Protein AF-A0A2P5MRD1-F1 (afdb_monomer_lite)

Secondary structure (DSSP, 8-state):
--THHHHHHHHHHHHHH----EEEHHHHTSGGGGGS--SEEE-S-EEETTEEEEE--SSSTT-EEEEETTEEEEETSEEE-SS-EEE-TTS-HHHHHHHHHHHHHHHTTS---EEEESS-EEEHHHHHHHHHT-

Sequence (134 aa):
MILNCFLDASNQYWRFWNAKIWLHEQDAKHRLVTLFDIDQRVDGDFSHRGIEAYHIGGHTPGFTVYIYQDVLFICDFLFLTASSMQFNPYGPDSETRKQAQRIYQFVATKSLKTVCGYNYIANFIDWLPEMHTR

pLDDT: mean 89.83, std 10.29, range [35.91, 98.5]

Radius of gyration: 14.97 Å; chains: 1; bounding box: 35×34×40 Å

Structure (mmCIF, N/CA/C/O backbone):
data_AF-A0A2P5MRD1-F1
#
_entry.id   AF-A0A2P5MRD1-F1
#
loop_
_atom_site.group_PDB
_atom_site.id
_atom_site.type_symbol
_atom_site.label_atom_id
_atom_site.label_alt_id
_atom_site.label_comp_id
_atom_site.label_asym_id
_atom_site.label_entity_id
_atom_site.label_seq_id
_atom_site.pdbx_PDB_ins_code
_atom_site.Cartn_x
_atom_site.Cartn_y
_atom_site.Cartn_z
_atom_site.occupancy
_atom_site.B_iso_or_equiv
_atom_site.auth_seq_id
_atom_site.auth_comp_id
_atom_site.auth_asym_id
_atom_site.auth_atom_id
_atom_site.pdbx_PDB_model_num
ATOM 1 N N . MET A 1 1 ? 16.330 -0.839 2.735 1.00 35.91 1 MET A N 1
ATOM 2 C CA . MET A 1 1 ? 16.342 -1.762 1.572 1.00 35.91 1 MET A CA 1
ATOM 3 C C . MET A 1 1 ? 15.194 -2.749 1.744 1.00 35.91 1 MET A C 1
ATOM 5 O O . MET A 1 1 ? 15.397 -3.791 2.346 1.00 35.91 1 MET A O 1
ATOM 9 N N . ILE A 1 2 ? 13.980 -2.364 1.326 1.00 44.62 2 ILE A N 1
ATOM 10 C CA . ILE A 1 2 ? 12.717 -3.098 1.582 1.00 44.62 2 ILE A CA 1
ATOM 11 C C . ILE A 1 2 ? 11.886 -3.318 0.301 1.00 44.62 2 ILE A C 1
ATOM 13 O O . ILE A 1 2 ? 10.801 -3.877 0.308 1.00 44.62 2 ILE A O 1
ATOM 17 N N . LEU A 1 3 ? 12.485 -3.076 -0.866 1.00 47.94 3 LEU A N 1
ATOM 18 C CA . LEU A 1 3 ? 11.958 -3.581 -2.141 1.00 47.94 3 LEU A CA 1
ATOM 19 C C . LEU A 1 3 ? 11.888 -5.132 -2.212 1.00 47.94 3 LEU A C 1
ATOM 21 O O . LEU A 1 3 ? 11.416 -5.675 -3.205 1.00 47.94 3 LEU A O 1
ATOM 25 N N . ASN A 1 4 ? 12.395 -5.848 -1.198 1.00 53.31 4 ASN A N 1
ATOM 26 C CA . ASN A 1 4 ? 12.804 -7.248 -1.309 1.00 53.31 4 ASN A CA 1
ATOM 27 C C . ASN A 1 4 ? 11.668 -8.268 -1.130 1.00 53.31 4 ASN A C 1
ATOM 29 O O . ASN A 1 4 ? 11.682 -9.298 -1.789 1.00 53.31 4 ASN A O 1
ATOM 33 N N . CYS A 1 5 ? 10.655 -8.006 -0.293 1.00 60.94 5 CYS A N 1
ATOM 34 C CA . CYS A 1 5 ? 9.680 -9.055 0.044 1.00 60.94 5 CYS A CA 1
ATOM 35 C C . CYS A 1 5 ? 8.799 -9.484 -1.144 1.00 60.94 5 CYS A C 1
ATOM 37 O O . CYS A 1 5 ? 8.483 -10.663 -1.271 1.00 60.94 5 CYS A O 1
ATOM 39 N N . PHE A 1 6 ? 8.402 -8.551 -2.018 1.00 74.12 6 PHE A N 1
ATOM 40 C CA . PHE A 1 6 ? 7.546 -8.867 -3.169 1.00 74.12 6 PHE A CA 1
ATOM 41 C C . PHE A 1 6 ? 8.344 -9.237 -4.425 1.00 74.12 6 PHE A C 1
ATOM 43 O O . PHE A 1 6 ? 7.993 -10.200 -5.107 1.00 74.12 6 PHE A O 1
ATOM 50 N N . LEU A 1 7 ? 9.419 -8.501 -4.733 1.00 81.88 7 LEU A N 1
ATOM 51 C CA . LEU A 1 7 ? 10.194 -8.748 -5.951 1.00 81.88 7 LEU A CA 1
ATOM 52 C C . LEU A 1 7 ? 10.869 -10.123 -5.927 1.00 81.88 7 LEU A C 1
ATOM 54 O O . LEU A 1 7 ? 10.828 -10.818 -6.936 1.00 81.88 7 LEU A O 1
ATOM 58 N N . ASP A 1 8 ? 11.359 -10.595 -4.778 1.00 79.94 8 ASP A N 1
ATOM 59 C CA . ASP A 1 8 ? 11.982 -11.927 -4.677 1.00 79.94 8 ASP A CA 1
ATOM 60 C C . ASP A 1 8 ? 11.045 -13.072 -5.121 1.00 79.94 8 ASP A C 1
ATOM 62 O O . ASP A 1 8 ? 11.500 -14.107 -5.619 1.00 79.94 8 ASP A O 1
ATOM 66 N N . ALA A 1 9 ? 9.727 -12.885 -4.994 1.00 87.56 9 ALA A N 1
ATOM 67 C CA . ALA A 1 9 ? 8.722 -13.849 -5.431 1.00 87.56 9 ALA A CA 1
ATOM 68 C C . ALA A 1 9 ? 8.123 -13.540 -6.819 1.00 87.56 9 ALA A C 1
ATOM 70 O O . ALA A 1 9 ? 7.498 -14.420 -7.417 1.00 87.56 9 ALA A O 1
ATOM 71 N N . SER A 1 10 ? 8.299 -12.329 -7.359 1.00 90.38 10 SER A N 1
ATOM 72 C CA . SER A 1 10 ? 7.575 -11.864 -8.553 1.00 90.38 10 SER A CA 1
ATOM 73 C C . SER A 1 10 ? 7.868 -12.715 -9.790 1.00 90.38 10 SER A C 1
ATOM 75 O O . SER A 1 10 ? 6.935 -13.142 -10.468 1.00 90.38 10 SER A O 1
ATOM 77 N N . ASN A 1 11 ? 9.134 -13.066 -10.032 1.00 89.50 11 ASN A N 1
ATOM 78 C CA . ASN A 1 11 ? 9.518 -13.913 -11.165 1.00 89.50 11 ASN A CA 1
ATOM 79 C C . ASN A 1 11 ? 8.900 -15.321 -11.069 1.00 89.50 11 ASN A C 1
ATOM 81 O O . ASN A 1 11 ? 8.597 -15.937 -12.090 1.00 89.50 11 ASN A O 1
ATOM 85 N N . GLN A 1 12 ? 8.681 -15.843 -9.854 1.00 91.00 12 GLN A N 1
ATOM 86 C CA . GLN A 1 12 ? 7.996 -17.127 -9.668 1.00 91.00 12 GLN A CA 1
ATOM 87 C C . GLN A 1 12 ? 6.508 -16.999 -10.003 1.00 91.00 12 GLN A C 1
ATOM 89 O O . GLN A 1 12 ? 5.971 -17.844 -10.722 1.00 91.00 12 GLN A O 1
ATOM 94 N N . TYR A 1 13 ? 5.856 -15.923 -9.551 1.00 90.88 13 TYR A N 1
ATOM 95 C CA . TYR A 1 13 ? 4.464 -15.637 -9.901 1.00 90.88 13 TYR A CA 1
ATOM 96 C C . TYR A 1 13 ? 4.262 -15.481 -11.408 1.00 90.88 13 TYR A C 1
ATOM 98 O O . TYR A 1 13 ? 3.350 -16.083 -11.983 1.00 90.88 13 TYR A O 1
ATOM 106 N N . TRP A 1 14 ? 5.153 -14.733 -12.053 1.00 90.31 14 TR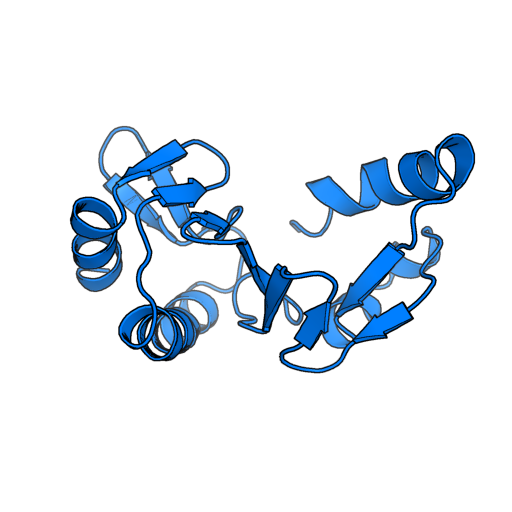P A N 1
ATOM 107 C CA . TRP A 1 14 ? 5.170 -14.567 -13.499 1.00 90.31 14 TRP A CA 1
ATOM 108 C C . TRP A 1 14 ? 5.345 -15.914 -14.214 1.00 90.31 14 TRP A C 1
ATOM 110 O O . TRP A 1 14 ? 4.518 -16.291 -15.043 1.00 90.31 14 TRP A O 1
ATOM 120 N N . ARG A 1 15 ? 6.356 -16.705 -13.831 1.00 91.38 15 ARG A N 1
ATOM 121 C CA . ARG A 1 15 ? 6.704 -17.961 -14.514 1.00 91.38 15 ARG A CA 1
ATOM 122 C C . ARG A 1 15 ? 5.667 -19.071 -14.350 1.00 91.38 15 ARG A C 1
ATOM 124 O O . ARG A 1 15 ? 5.409 -19.796 -15.307 1.00 91.38 15 ARG A O 1
ATOM 131 N N . PHE A 1 16 ? 5.130 -19.263 -13.146 1.00 94.69 16 PHE A N 1
ATOM 132 C CA . PHE A 1 16 ? 4.281 -20.423 -12.848 1.00 94.69 16 PHE A CA 1
ATOM 133 C C . PHE A 1 16 ? 2.786 -20.141 -12.986 1.00 94.69 16 PHE A C 1
ATOM 135 O O . PHE A 1 16 ? 2.025 -21.065 -13.266 1.00 94.69 16 PHE A O 1
ATOM 142 N N . TRP A 1 17 ? 2.362 -18.885 -12.832 1.00 93.56 17 TRP A N 1
ATOM 143 C CA . TRP A 1 17 ? 0.945 -18.511 -12.883 1.00 93.56 17 TRP A CA 1
ATOM 144 C C . TRP A 1 17 ? 0.619 -17.495 -13.977 1.00 93.56 17 TRP A C 1
ATOM 146 O O . TRP A 1 17 ? -0.530 -17.064 -14.071 1.00 93.56 17 TRP A O 1
ATOM 156 N N . ASN A 1 18 ? 1.597 -17.119 -14.813 1.00 90.38 18 ASN A N 1
ATOM 157 C CA . ASN A 1 18 ? 1.442 -16.080 -15.835 1.00 90.38 18 ASN A CA 1
ATOM 158 C C . ASN A 1 18 ? 0.887 -14.774 -15.234 1.00 90.38 18 ASN A C 1
ATOM 160 O O . ASN A 1 18 ? 0.069 -14.074 -15.842 1.00 90.38 18 ASN A O 1
ATOM 164 N N . ALA A 1 19 ? 1.276 -14.494 -13.985 1.00 90.88 19 ALA A N 1
ATOM 165 C CA . ALA A 1 19 ? 0.856 -13.302 -13.276 1.00 90.88 19 ALA A CA 1
ATOM 166 C C . ALA A 1 19 ? 1.487 -12.071 -13.928 1.00 90.88 19 ALA A C 1
ATOM 168 O O . ALA A 1 19 ? 2.658 -12.091 -14.299 1.00 90.88 19 ALA A O 1
ATOM 169 N N . LYS A 1 20 ? 0.711 -10.991 -14.035 1.00 91.56 20 LYS A N 1
ATOM 170 C CA . LYS A 1 20 ? 1.220 -9.705 -14.509 1.00 91.56 20 LYS A CA 1
ATOM 171 C C . LYS A 1 20 ? 1.884 -8.954 -13.366 1.00 91.56 20 LYS A C 1
ATOM 173 O O . LYS A 1 20 ? 1.243 -8.711 -12.347 1.00 91.56 20 LYS A O 1
ATOM 178 N N . ILE A 1 21 ? 3.145 -8.576 -13.552 1.00 91.44 21 ILE A N 1
ATOM 179 C CA . ILE A 1 21 ? 3.933 -7.868 -12.542 1.00 91.44 21 ILE A CA 1
ATOM 180 C C . ILE A 1 21 ? 3.903 -6.373 -12.837 1.00 91.44 21 ILE A C 1
ATOM 182 O O . ILE A 1 21 ? 4.391 -5.915 -13.872 1.00 91.44 21 ILE A O 1
ATOM 186 N N . TRP A 1 22 ? 3.271 -5.619 -11.940 1.00 92.81 22 TRP A N 1
ATOM 187 C CA . TRP A 1 22 ? 3.142 -4.167 -12.033 1.00 92.81 22 TRP A CA 1
ATOM 188 C C . TRP A 1 22 ? 4.008 -3.525 -10.952 1.00 92.81 22 TRP A C 1
ATOM 190 O O . TRP A 1 22 ? 3.968 -3.956 -9.800 1.00 92.81 22 TRP A O 1
ATOM 200 N N . LEU A 1 23 ? 4.787 -2.506 -11.313 1.00 93.25 23 LEU A N 1
ATOM 201 C CA . LEU A 1 23 ? 5.679 -1.811 -10.385 1.00 93.25 23 LEU A CA 1
ATOM 202 C C . LEU A 1 23 ? 5.598 -0.299 -10.588 1.00 93.25 23 LEU A C 1
ATOM 204 O O . LEU A 1 23 ? 5.515 0.180 -11.719 1.00 93.25 23 LEU A O 1
ATOM 208 N N . HIS A 1 24 ? 5.648 0.459 -9.495 1.00 94.50 24 HIS A N 1
ATOM 209 C CA . HIS A 1 24 ? 5.656 1.914 -9.580 1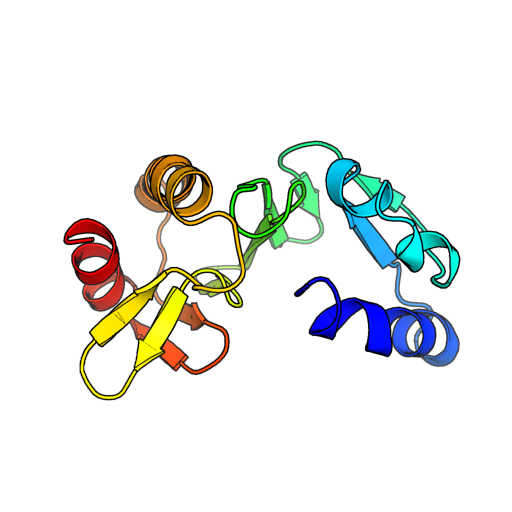.00 94.50 24 HIS A CA 1
ATOM 210 C C . HIS A 1 24 ? 6.946 2.422 -10.251 1.00 94.50 24 HIS A C 1
ATOM 212 O O . HIS A 1 24 ? 8.040 1.933 -9.956 1.00 94.50 24 HIS A O 1
ATOM 218 N N . GLU A 1 25 ? 6.842 3.431 -11.118 1.00 94.75 25 GLU A N 1
ATO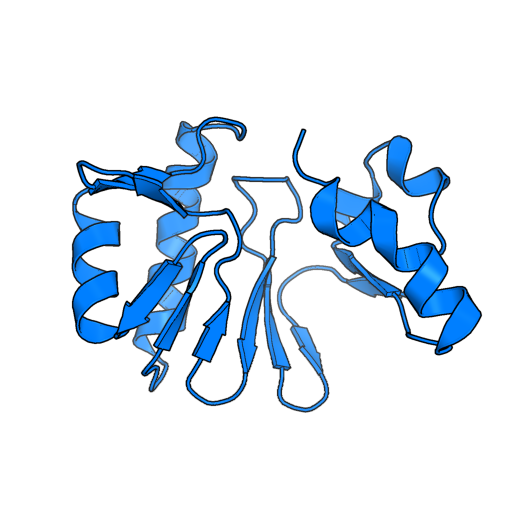M 219 C CA . GLU A 1 25 ? 7.944 3.945 -11.947 1.00 94.75 25 GLU A CA 1
ATOM 220 C C . GLU A 1 25 ? 9.149 4.375 -11.101 1.00 94.75 25 GLU A C 1
ATOM 222 O O . GLU A 1 25 ? 10.300 4.164 -11.477 1.00 94.75 25 GLU A O 1
ATOM 227 N N . GLN A 1 26 ? 8.901 4.952 -9.923 1.00 93.81 26 GLN A N 1
ATOM 228 C CA . GLN A 1 26 ? 9.974 5.391 -9.026 1.00 93.81 26 GLN A CA 1
ATOM 229 C C . GLN A 1 26 ? 10.758 4.224 -8.415 1.00 93.81 26 GLN A C 1
ATOM 231 O O . GLN A 1 26 ? 11.978 4.316 -8.294 1.00 93.81 26 GLN A O 1
ATOM 236 N N . ASP A 1 27 ? 10.092 3.114 -8.089 1.00 91.69 27 ASP A N 1
ATOM 237 C CA . ASP A 1 27 ? 10.776 1.917 -7.594 1.00 91.69 27 ASP A CA 1
ATOM 238 C C . ASP A 1 27 ? 11.468 1.167 -8.739 1.00 91.69 27 ASP A C 1
ATOM 240 O O . ASP A 1 27 ? 12.562 0.634 -8.552 1.00 91.69 27 ASP A O 1
ATOM 244 N N . ALA A 1 28 ? 10.911 1.225 -9.955 1.00 91.81 28 ALA A N 1
ATOM 245 C CA . ALA A 1 28 ? 11.495 0.625 -11.154 1.00 91.81 28 ALA A CA 1
ATOM 246 C C . ALA A 1 28 ? 12.869 1.205 -11.547 1.00 91.81 28 ALA A C 1
ATOM 248 O O . ALA A 1 28 ? 13.623 0.570 -12.284 1.00 91.81 28 ALA A O 1
ATOM 249 N N . LYS A 1 29 ? 13.223 2.393 -11.039 1.00 91.44 29 LYS A N 1
ATOM 250 C CA . LYS A 1 29 ? 14.542 3.020 -11.243 1.00 91.44 29 LYS A CA 1
ATOM 251 C C . LYS A 1 29 ? 15.649 2.378 -10.409 1.00 91.44 29 LYS A C 1
ATOM 253 O O . LYS A 1 29 ? 16.828 2.621 -10.670 1.00 91.44 29 LYS A O 1
ATOM 258 N N . HIS A 1 30 ? 15.308 1.589 -9.390 1.00 90.25 30 HIS A N 1
ATOM 259 C CA . HIS A 1 30 ? 16.309 0.957 -8.544 1.00 90.25 30 HIS A CA 1
ATOM 260 C C . HIS A 1 30 ? 17.074 -0.123 -9.322 1.00 90.25 30 HIS A C 1
ATOM 262 O O . HIS A 1 30 ? 16.476 -0.996 -9.943 1.00 90.25 30 HIS A O 1
ATOM 268 N N . ARG A 1 31 ? 18.413 -0.119 -9.243 1.00 89.88 31 ARG A N 1
ATOM 269 C CA . ARG A 1 31 ? 19.282 -0.994 -10.058 1.00 89.88 31 ARG A CA 1
ATOM 270 C C . ARG A 1 31 ? 18.931 -2.481 -9.960 1.00 89.88 31 ARG A C 1
ATOM 272 O O . ARG A 1 31 ? 19.045 -3.191 -10.946 1.00 89.88 31 ARG A O 1
ATOM 279 N N . LEU A 1 32 ? 18.519 -2.958 -8.784 1.00 88.38 32 LEU A N 1
ATOM 280 C CA . LEU A 1 32 ? 18.162 -4.372 -8.598 1.00 88.38 32 LEU A CA 1
ATOM 281 C C . LEU A 1 32 ? 16.906 -4.790 -9.372 1.00 88.38 32 LEU A C 1
ATOM 283 O O . LEU A 1 32 ? 16.755 -5.973 -9.650 1.00 88.38 32 LEU A O 1
ATOM 287 N N . VAL A 1 33 ? 16.040 -3.848 -9.765 1.00 90.12 33 VAL A N 1
ATOM 288 C CA . VAL A 1 33 ? 14.825 -4.160 -10.530 1.00 90.12 33 VAL A CA 1
ATOM 289 C C . VAL A 1 33 ? 15.155 -4.765 -11.896 1.00 90.12 33 VAL A C 1
ATOM 291 O O . VAL A 1 33 ? 14.364 -5.539 -12.418 1.00 90.12 33 VAL A O 1
ATOM 294 N N . THR A 1 34 ? 16.351 -4.523 -12.448 1.00 89.06 34 THR A N 1
ATOM 295 C CA . THR A 1 34 ? 16.769 -5.131 -13.725 1.00 89.06 34 THR A CA 1
ATOM 296 C C . THR A 1 34 ? 16.908 -6.656 -13.669 1.00 89.06 34 THR A C 1
ATOM 298 O O . THR A 1 34 ? 17.150 -7.271 -14.701 1.00 89.06 34 THR A O 1
ATOM 301 N N . LEU A 1 35 ? 16.815 -7.264 -12.482 1.00 90.19 35 LEU A N 1
ATOM 302 C CA . LEU A 1 35 ? 16.829 -8.715 -12.281 1.00 90.19 35 LEU A CA 1
ATOM 303 C C . LEU A 1 35 ? 15.425 -9.349 -12.341 1.00 90.19 35 LEU A C 1
ATOM 305 O O . LEU A 1 35 ? 15.307 -10.569 -12.212 1.00 90.19 35 LEU A O 1
ATOM 309 N N . PHE A 1 36 ? 14.371 -8.545 -12.508 1.00 90.81 36 PHE A N 1
ATOM 310 C CA . PHE A 1 36 ? 12.981 -8.990 -12.427 1.00 90.81 36 PHE A CA 1
ATOM 311 C C . PHE A 1 36 ? 12.197 -8.676 -13.702 1.00 90.81 36 PHE A C 1
ATOM 313 O O . PHE A 1 36 ? 12.415 -7.647 -14.345 1.00 90.81 36 PHE A O 1
ATOM 320 N N . ASP A 1 37 ? 11.251 -9.553 -14.030 1.00 89.94 37 ASP A N 1
ATOM 321 C CA . ASP A 1 37 ? 10.341 -9.383 -15.159 1.00 89.94 37 ASP A CA 1
ATOM 322 C C . ASP A 1 37 ? 9.175 -8.472 -14.748 1.00 89.94 37 ASP A C 1
ATOM 324 O O . ASP A 1 37 ? 8.349 -8.828 -13.907 1.00 89.94 37 ASP A O 1
ATOM 328 N N . ILE A 1 38 ? 9.124 -7.267 -15.325 1.00 91.75 38 ILE A N 1
ATOM 329 C CA . ILE A 1 38 ? 8.083 -6.262 -15.061 1.00 91.75 38 ILE A CA 1
ATOM 330 C C . ILE A 1 38 ? 7.244 -6.073 -16.326 1.00 91.75 38 ILE A C 1
ATOM 332 O O . ILE A 1 38 ? 7.742 -5.569 -17.333 1.00 91.75 38 ILE A O 1
ATOM 336 N N . ASP A 1 39 ? 5.963 -6.441 -16.275 1.00 93.38 39 ASP A N 1
ATOM 337 C CA . ASP A 1 39 ? 5.041 -6.296 -17.408 1.00 93.38 39 ASP A CA 1
ATOM 338 C C . ASP A 1 39 ? 4.556 -4.856 -17.588 1.00 93.38 39 ASP A C 1
ATOM 340 O O . ASP A 1 39 ? 4.316 -4.417 -18.713 1.00 93.38 39 ASP A O 1
ATOM 344 N N . GLN A 1 40 ? 4.358 -4.133 -16.484 1.00 92.06 40 GLN A N 1
ATOM 345 C CA . GLN A 1 40 ? 3.790 -2.791 -16.518 1.00 92.06 40 GLN A CA 1
ATOM 346 C C . GLN A 1 40 ? 4.428 -1.885 -15.475 1.00 92.06 40 GLN A C 1
ATOM 348 O O . GLN A 1 40 ? 4.602 -2.253 -14.312 1.00 92.06 40 GLN A O 1
ATOM 353 N N . ARG A 1 41 ? 4.731 -0.661 -15.900 1.00 93.62 41 ARG A N 1
ATOM 354 C CA . ARG A 1 41 ? 5.111 0.420 -14.999 1.00 93.62 41 ARG A CA 1
ATOM 355 C C . ARG A 1 41 ? 3.927 1.340 -14.785 1.00 93.62 41 ARG A C 1
ATOM 357 O O . ARG A 1 41 ? 3.177 1.607 -15.724 1.00 93.62 41 ARG A O 1
ATOM 364 N N . VAL A 1 42 ? 3.749 1.780 -13.550 1.00 93.75 42 VAL A N 1
ATOM 365 C CA . VAL A 1 42 ? 2.643 2.656 -13.165 1.00 93.75 42 VAL A CA 1
ATOM 366 C C . VAL A 1 42 ? 3.199 3.911 -12.518 1.00 93.75 42 VAL A C 1
ATOM 368 O O . VAL A 1 42 ? 4.176 3.840 -11.779 1.00 93.75 42 VAL A O 1
ATOM 371 N N . ASP A 1 43 ? 2.584 5.051 -12.798 1.00 94.94 43 ASP A N 1
ATOM 372 C CA . ASP A 1 43 ? 2.925 6.325 -12.176 1.00 94.94 43 ASP A CA 1
ATOM 373 C C . ASP A 1 43 ? 1.683 6.884 -11.480 1.00 94.94 43 ASP A C 1
ATOM 375 O O . ASP A 1 43 ? 0.613 6.971 -12.087 1.00 94.94 43 ASP A O 1
ATOM 379 N N . GLY A 1 44 ? 1.824 7.219 -10.199 1.00 95.06 44 GLY A N 1
ATOM 380 C CA . GLY A 1 44 ? 0.734 7.703 -9.361 1.00 95.06 44 GLY A CA 1
ATOM 381 C C . GLY A 1 44 ? -0.259 6.620 -8.926 1.00 95.06 44 GLY A C 1
ATOM 382 O O . GLY A 1 44 ? 0.050 5.427 -8.869 1.00 95.06 44 GLY A O 1
ATOM 383 N N . ASP A 1 45 ? -1.460 7.070 -8.567 1.00 96.62 45 ASP A N 1
ATOM 384 C CA . ASP A 1 45 ? -2.546 6.201 -8.114 1.00 96.62 45 ASP A CA 1
ATOM 385 C C . ASP A 1 45 ? -3.172 5.454 -9.301 1.00 96.62 45 ASP A C 1
ATOM 387 O O . ASP A 1 45 ? -3.288 5.989 -10.406 1.00 96.62 45 ASP A O 1
ATOM 391 N N . PHE A 1 46 ? -3.635 4.226 -9.076 1.00 94.62 46 PHE A N 1
ATOM 392 C CA . PHE A 1 46 ? -4.320 3.450 -10.106 1.00 94.62 46 PHE A CA 1
ATOM 393 C C . PHE A 1 46 ? -5.430 2.575 -9.533 1.00 94.62 46 PHE A C 1
ATOM 395 O O . PHE A 1 46 ? -5.567 2.384 -8.327 1.00 94.62 46 PHE A O 1
ATOM 402 N N . SER A 1 47 ? -6.265 2.030 -10.413 1.00 95.00 47 SER A N 1
ATOM 403 C CA . SER A 1 47 ? -7.280 1.054 -10.027 1.00 95.00 47 SER A CA 1
ATOM 404 C C . SER A 1 47 ? -7.368 -0.062 -11.051 1.00 95.00 47 SER A C 1
ATOM 406 O O . SER A 1 47 ? -7.392 0.180 -12.258 1.00 95.00 47 SER A O 1
ATOM 408 N N . HIS A 1 48 ? -7.419 -1.301 -10.573 1.00 93.38 48 HIS A N 1
ATOM 409 C CA . HIS A 1 48 ? -7.514 -2.475 -11.427 1.00 93.38 48 HIS A CA 1
ATOM 410 C C . HIS A 1 48 ? -8.307 -3.586 -10.740 1.00 93.38 48 HIS A C 1
ATOM 412 O O . HIS A 1 48 ? -7.969 -4.008 -9.640 1.00 93.38 48 HIS A O 1
ATOM 418 N N . ARG A 1 49 ? -9.362 -4.084 -11.401 1.00 92.50 49 ARG A N 1
ATOM 419 C CA . ARG A 1 49 ? -10.177 -5.228 -10.931 1.00 92.50 49 ARG A CA 1
ATOM 420 C C . ARG A 1 49 ? -10.655 -5.101 -9.470 1.00 92.50 49 ARG A C 1
ATOM 422 O O . ARG A 1 49 ? -10.678 -6.080 -8.733 1.00 92.50 49 ARG A O 1
ATOM 429 N N . GLY A 1 50 ? -11.045 -3.892 -9.063 1.00 94.38 50 GLY A N 1
ATOM 430 C CA . GLY A 1 50 ? -11.537 -3.603 -7.710 1.00 94.38 50 GLY A CA 1
ATOM 431 C C . GLY A 1 50 ? -10.450 -3.373 -6.657 1.00 94.38 50 GLY A C 1
ATOM 432 O O . GLY A 1 50 ? -10.789 -3.114 -5.508 1.00 94.38 50 GLY A O 1
ATOM 433 N N . ILE A 1 51 ? -9.171 -3.449 -7.033 1.00 95.44 51 ILE A N 1
ATOM 434 C CA . ILE A 1 51 ? -8.054 -2.983 -6.211 1.00 95.44 51 ILE A CA 1
ATOM 435 C C . ILE A 1 51 ? -7.824 -1.512 -6.543 1.00 95.44 51 ILE A C 1
ATOM 437 O O . ILE A 1 51 ? -7.602 -1.171 -7.706 1.00 95.44 51 ILE A O 1
ATOM 441 N N . GLU A 1 52 ? -7.866 -0.660 -5.529 1.00 96.94 52 GLU A N 1
ATOM 442 C CA . GLU A 1 52 ? -7.410 0.724 -5.600 1.00 96.94 52 GLU A CA 1
ATOM 443 C C . GLU A 1 52 ? -5.995 0.783 -5.025 1.00 96.94 52 GLU A C 1
ATOM 445 O O . GLU A 1 52 ? -5.737 0.242 -3.954 1.00 96.94 52 GLU A O 1
ATOM 450 N N . ALA A 1 53 ? -5.071 1.413 -5.733 1.00 95.75 53 ALA A N 1
ATOM 451 C CA . ALA A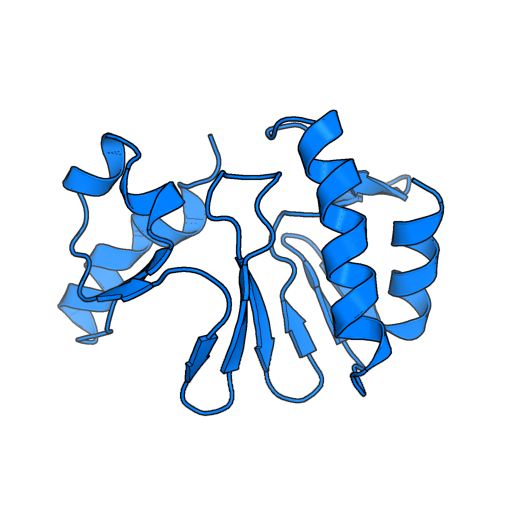 1 53 ? -3.678 1.527 -5.342 1.00 95.75 53 ALA A CA 1
ATOM 452 C C . ALA A 1 53 ? -3.309 3.004 -5.249 1.00 95.75 53 ALA A C 1
ATOM 454 O O . ALA A 1 53 ? -3.510 3.760 -6.200 1.00 95.75 53 ALA A O 1
ATOM 455 N N . TYR A 1 54 ? -2.765 3.400 -4.106 1.00 96.62 54 TYR A N 1
ATOM 456 C CA . TYR A 1 54 ? -2.390 4.774 -3.816 1.00 96.62 54 TYR A CA 1
ATOM 457 C C . TYR A 1 54 ? -0.883 4.859 -3.682 1.00 96.62 54 TYR A C 1
ATOM 459 O O . TYR A 1 54 ? -0.297 4.245 -2.787 1.00 96.62 54 TYR A O 1
ATOM 467 N N . HIS A 1 55 ? -0.255 5.629 -4.560 1.00 95.94 55 HIS A N 1
ATOM 468 C CA . HIS A 1 55 ? 1.159 5.926 -4.448 1.00 95.94 55 HIS A CA 1
ATOM 469 C C . HIS A 1 55 ? 1.375 6.865 -3.259 1.00 95.94 55 HIS A C 1
ATOM 471 O O . HIS A 1 55 ? 0.815 7.955 -3.225 1.00 95.94 55 HIS A O 1
ATOM 477 N N . ILE A 1 56 ? 2.177 6.452 -2.281 1.00 95.06 56 ILE A N 1
ATOM 478 C CA . ILE A 1 56 ? 2.459 7.210 -1.053 1.00 95.06 56 ILE A CA 1
ATOM 479 C C . ILE A 1 56 ? 3.898 7.715 -1.029 1.00 95.06 56 ILE A C 1
ATOM 481 O O . ILE A 1 56 ? 4.150 8.843 -0.615 1.00 95.06 56 ILE A O 1
ATOM 485 N N . GLY A 1 57 ? 4.850 6.895 -1.470 1.00 92.44 57 GLY A N 1
ATOM 486 C CA . GLY A 1 57 ? 6.265 7.188 -1.286 1.00 92.44 57 GLY A CA 1
ATOM 487 C C . GLY A 1 57 ? 6.702 7.073 0.182 1.00 92.44 57 GLY A C 1
ATOM 488 O O . GLY A 1 57 ? 6.131 6.318 0.975 1.00 92.44 57 GLY A O 1
ATOM 489 N N . GLY A 1 58 ? 7.741 7.819 0.560 1.00 88.62 58 GLY A N 1
ATOM 490 C CA . GLY A 1 58 ? 8.317 7.756 1.902 1.00 88.62 58 GLY A CA 1
ATOM 491 C C . GLY A 1 58 ? 9.161 6.503 2.077 1.00 88.62 58 GLY A C 1
ATOM 492 O O . GLY A 1 58 ? 10.366 6.551 1.847 1.00 88.62 58 GLY A O 1
ATOM 493 N N . HIS A 1 59 ? 8.524 5.385 2.430 1.00 86.75 59 HIS A N 1
ATOM 494 C CA . HIS A 1 59 ? 9.203 4.134 2.762 1.00 86.75 59 HIS A CA 1
ATOM 495 C C . HIS A 1 59 ? 10.173 3.657 1.661 1.00 86.75 59 HIS A C 1
ATOM 497 O O . HIS A 1 59 ? 11.343 3.354 1.914 1.00 86.75 59 HIS A O 1
ATOM 503 N N . THR A 1 60 ? 9.687 3.681 0.422 1.00 90.00 60 THR A N 1
ATOM 504 C CA . THR A 1 60 ? 10.462 3.637 -0.822 1.00 90.00 60 THR A CA 1
ATOM 505 C C . THR A 1 60 ? 9.952 4.754 -1.737 1.00 90.00 60 THR A C 1
ATOM 507 O O . THR A 1 60 ? 8.822 5.217 -1.553 1.00 90.00 60 THR A O 1
ATOM 510 N N . PRO A 1 61 ? 10.733 5.216 -2.731 1.00 91.75 61 PRO A N 1
ATOM 511 C CA . PRO A 1 61 ? 10.283 6.260 -3.650 1.00 91.75 61 PRO A CA 1
ATOM 512 C C . PRO A 1 61 ? 8.985 5.936 -4.394 1.00 91.75 61 PRO A C 1
ATOM 514 O O . PRO A 1 61 ? 8.270 6.859 -4.754 1.00 91.75 61 PRO A O 1
ATOM 517 N N . GLY A 1 62 ? 8.685 4.659 -4.645 1.00 92.69 62 GLY A N 1
ATOM 518 C CA . GLY A 1 62 ? 7.458 4.188 -5.291 1.00 92.69 62 GLY A CA 1
ATOM 519 C C . GLY A 1 62 ? 6.472 3.486 -4.360 1.00 92.69 62 GLY A C 1
ATOM 520 O O . GLY A 1 62 ? 5.538 2.853 -4.853 1.00 92.69 62 GLY A O 1
ATOM 521 N N . PHE A 1 63 ? 6.643 3.606 -3.039 1.00 93.12 63 PHE A N 1
ATOM 522 C CA . PHE A 1 63 ? 5.813 2.893 -2.073 1.00 93.12 63 PHE A CA 1
ATOM 523 C C . PHE A 1 63 ? 4.327 3.132 -2.335 1.00 93.12 63 PHE A C 1
ATOM 525 O O . PHE A 1 63 ? 3.902 4.268 -2.564 1.00 93.12 63 PHE A O 1
ATOM 532 N N . THR A 1 64 ? 3.555 2.053 -2.319 1.00 94.50 64 THR A N 1
ATOM 533 C CA . THR A 1 64 ? 2.148 2.042 -2.714 1.00 94.50 64 THR A CA 1
ATOM 534 C C . THR A 1 64 ? 1.358 1.220 -1.707 1.00 94.50 64 THR A C 1
ATOM 536 O O . THR A 1 64 ? 1.777 0.126 -1.329 1.00 94.50 64 THR A O 1
ATOM 539 N N . VAL A 1 65 ? 0.217 1.752 -1.280 1.00 95.69 65 VAL A N 1
ATOM 540 C CA . VAL A 1 65 ? -0.744 1.073 -0.401 1.00 95.69 65 VAL A CA 1
ATOM 541 C C . VAL A 1 65 ? -1.992 0.724 -1.193 1.00 95.69 65 VAL A C 1
ATOM 543 O O . VAL A 1 65 ? -2.298 1.379 -2.189 1.00 95.69 65 VAL A O 1
ATOM 546 N N . TYR A 1 66 ? -2.724 -0.295 -0.755 1.00 96.69 66 TYR A N 1
ATOM 547 C CA . TYR A 1 66 ? -3.836 -0.833 -1.534 1.00 96.69 66 TYR A CA 1
ATOM 548 C C . TYR A 1 66 ? -5.119 -0.873 -0.719 1.00 96.69 66 TYR A C 1
ATOM 550 O O . TYR A 1 66 ? -5.097 -1.191 0.466 1.00 96.69 66 TYR A O 1
ATOM 558 N N . ILE A 1 67 ? -6.248 -0.609 -1.363 1.00 98.12 67 ILE A N 1
ATOM 559 C CA . ILE A 1 67 ? -7.573 -0.928 -0.845 1.00 98.12 67 ILE A CA 1
ATOM 560 C C . ILE A 1 67 ? -8.180 -2.008 -1.732 1.00 98.12 67 ILE A C 1
ATOM 562 O O . ILE A 1 67 ? -8.190 -1.893 -2.957 1.00 98.12 67 ILE A O 1
ATOM 566 N N . TYR A 1 68 ? -8.727 -3.042 -1.102 1.00 97.56 68 TYR A N 1
ATOM 567 C CA . TYR A 1 68 ? -9.630 -3.981 -1.752 1.00 97.56 68 TYR A CA 1
ATOM 568 C C . TYR A 1 68 ? -10.869 -4.141 -0.877 1.00 97.56 68 TYR A C 1
ATOM 570 O O . TYR A 1 68 ? -10.767 -4.557 0.276 1.00 97.56 68 TYR A O 1
ATOM 578 N N . GLN A 1 69 ? -12.036 -3.799 -1.428 1.00 96.94 69 GLN A N 1
ATOM 579 C CA . GLN A 1 69 ? -13.297 -3.742 -0.680 1.00 96.94 69 GLN A CA 1
ATOM 580 C C . GLN A 1 69 ? -13.181 -2.813 0.547 1.00 96.94 69 GLN A C 1
ATOM 582 O O . GLN A 1 69 ? -12.942 -1.620 0.382 1.00 96.94 69 GLN A O 1
ATOM 587 N N . ASP A 1 70 ? -13.349 -3.335 1.763 1.00 98.00 70 ASP A N 1
ATOM 588 C CA . ASP A 1 70 ? -13.255 -2.605 3.031 1.00 98.00 70 ASP A CA 1
ATOM 589 C C . ASP A 1 70 ? -11.933 -2.860 3.784 1.00 98.00 70 ASP A C 1
ATOM 591 O O . ASP A 1 70 ? -11.821 -2.552 4.975 1.00 98.00 70 ASP A O 1
ATOM 595 N N . VAL A 1 71 ? -10.917 -3.386 3.089 1.00 98.44 71 VAL A N 1
ATOM 596 C CA . VAL A 1 71 ? -9.602 -3.713 3.652 1.00 98.44 71 VAL A CA 1
ATOM 597 C C . VAL A 1 71 ? -8.521 -2.789 3.093 1.00 98.44 71 VAL A C 1
ATOM 599 O O . VAL A 1 71 ? -8.339 -2.700 1.878 1.00 98.44 71 VAL A O 1
ATOM 602 N N . LEU A 1 72 ? -7.769 -2.144 3.986 1.00 98.19 72 LEU A N 1
ATOM 603 C CA . LEU A 1 72 ? -6.564 -1.373 3.681 1.00 98.19 72 LEU A CA 1
ATOM 604 C C . LEU A 1 72 ? -5.314 -2.231 3.903 1.00 98.19 72 LEU A C 1
ATOM 606 O O . LEU A 1 72 ? -5.034 -2.657 5.019 1.00 98.19 72 LEU A O 1
ATOM 610 N N . PHE A 1 73 ? -4.518 -2.423 2.861 1.00 97.31 73 PHE A N 1
ATOM 611 C CA . PHE A 1 73 ? -3.198 -3.038 2.922 1.00 97.31 73 PHE A CA 1
ATOM 612 C C . PHE A 1 73 ? -2.142 -1.941 2.984 1.00 97.31 73 PHE A C 1
ATOM 614 O O . PHE A 1 73 ? -1.841 -1.296 1.977 1.00 97.31 73 PHE A O 1
ATOM 621 N N . ILE A 1 74 ? -1.583 -1.735 4.177 1.00 94.62 74 ILE A N 1
ATOM 622 C CA . ILE A 1 74 ? -0.539 -0.731 4.423 1.00 94.62 74 ILE A CA 1
ATOM 623 C C . ILE A 1 74 ? 0.872 -1.340 4.460 1.00 94.62 74 ILE A C 1
ATOM 625 O O . ILE A 1 74 ? 1.860 -0.631 4.653 1.00 94.62 74 ILE A O 1
ATOM 629 N N . CYS A 1 75 ? 0.970 -2.655 4.243 1.00 91.44 75 CYS A N 1
ATOM 630 C CA . CYS A 1 75 ? 2.226 -3.394 4.171 1.00 91.44 75 CYS A CA 1
ATOM 631 C C . CYS A 1 75 ? 3.127 -3.052 5.370 1.00 91.44 75 CYS A C 1
ATOM 633 O O . CYS A 1 75 ? 2.685 -3.031 6.517 1.00 91.44 75 CYS A O 1
ATOM 635 N N . ASP A 1 76 ? 4.394 -2.777 5.117 1.00 89.62 76 ASP A N 1
ATOM 636 C CA . ASP A 1 76 ? 5.397 -2.456 6.116 1.00 89.62 76 ASP A CA 1
ATOM 637 C C . ASP A 1 76 ? 5.510 -0.960 6.419 1.00 89.62 76 ASP A C 1
ATOM 639 O O . ASP A 1 76 ? 6.457 -0.584 7.093 1.00 89.62 76 ASP A O 1
ATOM 643 N N . PHE A 1 77 ? 4.573 -0.098 6.005 1.00 91.81 77 PHE A N 1
ATOM 644 C CA . PHE A 1 77 ? 4.650 1.341 6.307 1.00 91.81 77 PHE A CA 1
ATOM 645 C C . PHE A 1 77 ? 4.681 1.627 7.818 1.00 91.81 77 PHE A C 1
ATOM 647 O O . PHE A 1 77 ? 5.396 2.516 8.288 1.00 91.81 77 PHE A O 1
ATOM 654 N N . LEU A 1 78 ? 3.916 0.834 8.574 1.00 91.62 78 LEU A N 1
ATOM 655 C CA . LEU A 1 78 ? 3.882 0.817 10.031 1.00 91.62 78 LEU A CA 1
ATOM 656 C C . LEU A 1 78 ? 4.136 -0.604 10.531 1.00 91.62 78 LEU A C 1
ATOM 658 O O . LEU A 1 78 ? 3.612 -1.567 9.969 1.00 91.62 78 LEU A O 1
ATOM 662 N N . PHE A 1 79 ? 4.851 -0.723 11.642 1.00 91.00 79 PHE A N 1
ATOM 663 C CA . PHE A 1 79 ? 5.040 -1.961 12.388 1.00 91.00 79 PHE A CA 1
ATOM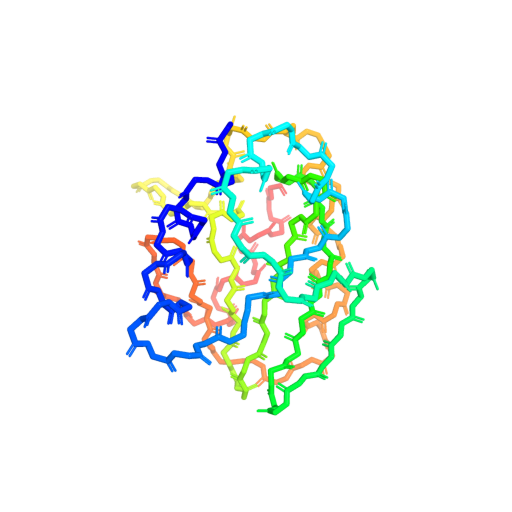 664 C C . PHE A 1 79 ? 4.291 -1.913 13.705 1.00 91.00 79 PHE A C 1
ATOM 666 O O . PHE A 1 79 ? 4.340 -0.906 14.409 1.00 91.00 79 PHE A O 1
ATOM 673 N N . LEU A 1 80 ? 3.671 -3.031 14.076 1.00 90.62 80 LEU A N 1
ATOM 674 C CA . LEU A 1 80 ? 3.192 -3.226 15.436 1.00 90.62 80 LEU A CA 1
ATOM 675 C C . LEU A 1 80 ? 4.323 -3.820 16.281 1.00 90.62 80 LEU A C 1
ATOM 677 O O . LEU A 1 80 ? 4.836 -4.897 15.983 1.00 90.62 80 LEU A O 1
ATOM 681 N N . THR A 1 81 ? 4.726 -3.113 17.331 1.00 88.25 81 THR A N 1
ATOM 682 C CA . THR A 1 81 ? 5.701 -3.591 18.324 1.00 88.25 81 THR A CA 1
ATOM 683 C C . THR A 1 81 ? 4.995 -3.921 19.638 1.00 88.25 81 THR A C 1
ATOM 685 O O . THR A 1 81 ? 3.825 -3.588 19.814 1.00 88.25 81 THR A O 1
ATOM 688 N N . ALA A 1 82 ? 5.708 -4.523 20.596 1.00 84.44 82 ALA A N 1
ATOM 689 C CA . ALA A 1 82 ? 5.153 -4.824 21.919 1.00 84.44 82 ALA A CA 1
ATOM 690 C C . ALA A 1 82 ? 4.632 -3.582 22.667 1.00 84.44 82 ALA A C 1
ATOM 692 O O . ALA A 1 82 ? 3.777 -3.711 23.536 1.00 84.44 82 ALA A O 1
ATOM 693 N N . SER A 1 83 ? 5.155 -2.391 22.352 1.00 80.75 83 SER A N 1
ATOM 694 C CA . SER A 1 83 ? 4.771 -1.148 23.022 1.00 80.75 83 SER A CA 1
ATOM 695 C C . SER A 1 83 ? 3.801 -0.287 22.221 1.00 80.75 83 SER A C 1
ATOM 697 O O . SER A 1 83 ? 3.100 0.517 22.824 1.00 80.75 83 SER A O 1
ATOM 699 N N . SER A 1 84 ? 3.812 -0.363 20.882 1.00 86.31 84 SER A N 1
ATOM 700 C CA . SER A 1 84 ? 3.050 0.563 20.023 1.00 86.31 84 SER A CA 1
ATOM 701 C C . SER A 1 84 ? 3.213 0.316 18.520 1.00 86.31 84 SER A C 1
ATOM 703 O O . SER A 1 84 ? 4.131 -0.393 18.096 1.00 86.31 84 SER A O 1
ATOM 705 N N . MET A 1 85 ? 2.388 0.990 17.708 1.00 90.25 85 MET A N 1
ATOM 706 C CA . MET A 1 85 ? 2.645 1.163 16.276 1.00 90.25 85 MET A CA 1
ATOM 707 C C . MET A 1 85 ? 3.774 2.169 16.013 1.00 90.25 85 MET A C 1
ATOM 709 O O . MET A 1 85 ? 3.884 3.199 16.678 1.00 90.25 85 MET A O 1
ATOM 713 N N . GLN A 1 86 ? 4.646 1.875 15.054 1.00 90.81 86 GLN A N 1
ATOM 714 C CA . GLN A 1 86 ? 5.799 2.708 14.697 1.00 90.81 86 GLN A CA 1
ATOM 715 C C . GLN A 1 86 ? 5.954 2.778 13.182 1.00 90.81 86 GLN A C 1
ATOM 717 O O . GLN A 1 86 ? 5.748 1.773 12.508 1.00 90.81 86 GLN A O 1
ATOM 722 N N . PHE A 1 87 ? 6.354 3.935 12.647 1.00 90.75 87 PHE A N 1
ATOM 723 C CA . PHE A 1 87 ? 6.787 4.021 11.251 1.00 90.75 87 PHE A CA 1
ATOM 724 C C . PHE A 1 87 ? 7.966 3.103 10.996 1.00 90.75 87 PHE A C 1
ATOM 726 O O . PHE A 1 87 ? 8.805 2.877 11.871 1.00 90.75 87 PHE A O 1
ATOM 733 N N . ASN A 1 88 ? 8.017 2.586 9.776 1.00 88.31 88 ASN A N 1
ATOM 734 C CA . ASN A 1 88 ? 9.107 1.739 9.351 1.00 88.31 88 ASN A CA 1
ATOM 735 C C . ASN A 1 88 ? 10.461 2.458 9.518 1.00 88.31 88 ASN A C 1
ATOM 737 O O . ASN A 1 88 ? 10.700 3.462 8.840 1.00 88.31 88 ASN A O 1
ATOM 741 N N . PRO A 1 89 ? 11.376 1.939 10.357 1.00 86.44 89 PRO A N 1
ATOM 742 C CA . PRO A 1 89 ? 12.630 2.622 10.673 1.00 86.44 89 PRO A CA 1
ATOM 743 C C . PRO A 1 89 ? 13.683 2.504 9.562 1.00 86.44 89 PRO A C 1
ATOM 745 O O . PRO A 1 89 ? 14.761 3.084 9.658 1.00 86.44 89 PRO A O 1
ATOM 748 N N . TYR A 1 90 ? 13.413 1.713 8.525 1.00 86.19 90 TYR A N 1
ATOM 749 C CA . TYR A 1 90 ? 14.368 1.399 7.465 1.00 86.19 90 TYR A CA 1
ATOM 750 C C . TYR A 1 90 ? 14.158 2.236 6.191 1.00 86.19 90 TYR A C 1
ATOM 752 O O . TYR A 1 90 ? 14.885 2.043 5.208 1.00 86.19 90 TYR A O 1
ATOM 760 N N . GLY A 1 91 ? 13.156 3.121 6.192 1.00 80.75 91 GLY A N 1
ATOM 761 C CA . GLY A 1 91 ? 12.978 4.185 5.205 1.00 80.75 91 GLY A CA 1
ATOM 762 C C . GLY A 1 91 ? 13.482 5.539 5.731 1.00 80.75 91 GLY A C 1
ATOM 763 O O . GLY A 1 91 ? 13.912 5.642 6.880 1.00 80.75 91 GLY A O 1
ATOM 764 N N . PRO A 1 92 ? 13.433 6.606 4.920 1.00 87.12 92 PRO A N 1
ATOM 765 C CA . PRO A 1 92 ? 13.679 7.967 5.384 1.00 87.12 92 PRO A CA 1
ATOM 766 C C . PRO A 1 92 ? 12.561 8.389 6.353 1.00 87.12 92 PRO A C 1
ATOM 768 O O . PRO A 1 92 ? 11.426 8.607 5.926 1.00 87.12 92 PRO A O 1
ATOM 771 N N . ASP A 1 93 ? 12.863 8.485 7.652 1.00 87.25 93 ASP A N 1
ATOM 772 C CA . ASP A 1 93 ? 11.865 8.730 8.712 1.00 87.25 93 ASP A CA 1
ATOM 773 C C . ASP A 1 93 ? 11.035 10.001 8.460 1.00 87.25 93 ASP A C 1
ATOM 775 O O . ASP A 1 93 ? 9.806 9.945 8.438 1.00 87.25 93 ASP A O 1
ATOM 779 N N . SER A 1 94 ? 11.694 11.126 8.168 1.00 88.50 94 SER A N 1
ATOM 780 C CA . SER A 1 94 ? 11.020 12.409 7.938 1.00 88.50 94 SER A CA 1
ATOM 781 C C . SER A 1 94 ? 10.075 12.382 6.735 1.00 88.50 94 SER A C 1
ATOM 783 O O . SER A 1 94 ? 8.956 12.890 6.818 1.00 88.50 94 SER A O 1
ATOM 785 N N . GLU A 1 95 ? 10.494 11.767 5.626 1.00 89.19 95 GLU A N 1
ATOM 786 C CA . GLU A 1 95 ? 9.658 11.653 4.428 1.00 89.19 95 GLU A CA 1
ATOM 787 C C . GLU A 1 95 ? 8.511 10.665 4.658 1.00 89.19 95 GLU A C 1
ATOM 789 O O . GLU A 1 95 ? 7.378 10.944 4.285 1.00 89.19 95 GLU A O 1
ATOM 794 N N . THR A 1 96 ? 8.767 9.547 5.340 1.00 90.25 96 THR A N 1
ATOM 795 C CA . THR A 1 96 ? 7.734 8.553 5.672 1.00 90.25 96 THR A CA 1
ATOM 796 C C . THR A 1 96 ? 6.628 9.178 6.523 1.00 90.25 96 THR A C 1
ATOM 798 O O . THR A 1 96 ? 5.451 9.064 6.180 1.00 90.25 96 THR A O 1
ATOM 801 N N . ARG A 1 97 ? 6.987 9.930 7.571 1.00 90.19 97 ARG A N 1
ATOM 802 C CA . ARG A 1 97 ? 6.017 10.664 8.403 1.00 90.19 97 ARG A CA 1
ATOM 803 C C . ARG A 1 97 ? 5.240 11.703 7.609 1.00 90.19 97 ARG A C 1
ATOM 805 O O . ARG A 1 97 ? 4.024 11.791 7.733 1.00 90.19 97 ARG A O 1
ATOM 812 N N . LYS A 1 98 ? 5.921 12.472 6.759 1.00 91.00 98 LYS A N 1
ATOM 813 C CA . LYS A 1 98 ? 5.269 13.469 5.904 1.00 91.00 98 LYS A CA 1
ATOM 814 C C . LYS A 1 98 ? 4.230 12.823 4.985 1.00 91.00 98 LYS A C 1
ATOM 816 O O . LYS A 1 98 ? 3.117 13.331 4.862 1.00 91.00 98 LYS A O 1
ATOM 821 N N . GLN A 1 99 ? 4.566 11.687 4.378 1.00 92.44 99 GLN A N 1
ATOM 822 C CA . GLN A 1 99 ? 3.671 10.983 3.461 1.00 92.44 99 GLN A CA 1
ATOM 823 C C . GLN A 1 99 ? 2.524 10.250 4.168 1.00 92.44 99 GLN A C 1
ATOM 825 O O . GLN A 1 99 ? 1.501 9.966 3.546 1.00 92.44 99 GLN A O 1
ATOM 830 N N . ALA A 1 100 ? 2.613 10.041 5.485 1.00 92.12 100 ALA A N 1
ATOM 831 C CA . ALA A 1 100 ? 1.496 9.551 6.289 1.00 92.12 100 ALA A CA 1
ATOM 832 C C . ALA A 1 100 ? 0.253 10.455 6.152 1.00 92.12 100 ALA A C 1
ATOM 834 O O . ALA A 1 100 ? -0.874 9.959 6.135 1.00 92.12 100 ALA A O 1
ATOM 835 N N . GLN A 1 101 ? 0.438 11.768 5.945 1.00 91.56 101 GLN A N 1
ATOM 836 C CA . GLN A 1 101 ? -0.661 12.704 5.679 1.00 91.56 101 GLN A CA 1
ATOM 837 C C . GLN A 1 101 ? -1.500 12.304 4.458 1.00 91.56 101 GLN A C 1
ATOM 839 O O . GLN A 1 101 ? -2.726 12.420 4.481 1.00 91.56 101 GLN A O 1
ATOM 844 N N . ARG A 1 102 ? -0.859 11.803 3.400 1.00 94.31 102 ARG A N 1
ATOM 845 C CA . ARG A 1 102 ? -1.555 11.356 2.191 1.00 94.31 102 ARG A CA 1
ATOM 846 C C . ARG A 1 102 ? -2.458 10.161 2.473 1.00 94.31 102 ARG A C 1
ATOM 848 O O . ARG A 1 102 ? -3.554 10.090 1.924 1.00 94.31 102 ARG A O 1
ATOM 855 N N . ILE A 1 103 ? -2.035 9.271 3.372 1.00 95.06 103 ILE A N 1
ATOM 856 C CA . ILE A 1 103 ? -2.857 8.137 3.795 1.00 95.06 103 ILE A CA 1
ATOM 857 C C . ILE A 1 103 ? -4.139 8.627 4.462 1.00 95.06 103 ILE A C 1
ATOM 859 O O . ILE A 1 103 ? -5.221 8.223 4.045 1.00 95.06 103 ILE A O 1
ATOM 863 N N . TYR A 1 104 ? -4.046 9.584 5.390 1.00 93.38 104 TYR A N 1
ATOM 864 C CA . TYR A 1 104 ? -5.231 10.193 6.006 1.00 93.38 104 TYR A CA 1
ATOM 865 C C . TYR A 1 104 ? -6.213 10.775 5.000 1.00 93.38 104 TYR A C 1
ATOM 867 O O . TYR A 1 104 ? -7.421 10.590 5.138 1.00 93.38 104 TYR A O 1
ATOM 875 N N . GLN A 1 105 ? -5.696 11.479 3.995 1.00 92.94 105 GLN A N 1
ATOM 876 C CA . GLN A 1 105 ? -6.525 12.155 3.004 1.00 92.94 105 GLN A CA 1
ATOM 877 C C . GLN A 1 105 ? -7.421 11.170 2.255 1.00 92.94 105 GLN A C 1
ATOM 879 O O . GLN A 1 105 ? -8.619 11.423 2.132 1.00 92.94 105 GLN A O 1
ATOM 884 N N . PHE A 1 106 ? -6.877 10.044 1.779 1.00 93.88 106 PHE A N 1
ATOM 885 C CA . PHE A 1 106 ? -7.699 9.096 1.031 1.00 93.88 106 PHE A CA 1
ATOM 886 C C . PHE A 1 106 ? -8.560 8.232 1.958 1.00 93.88 106 PHE A C 1
ATOM 888 O O . PHE A 1 106 ? -9.738 8.045 1.653 1.00 93.88 106 PHE A O 1
ATOM 895 N N . VAL A 1 107 ? -8.049 7.757 3.106 1.00 95.56 107 VAL A N 1
ATOM 896 C CA . VAL A 1 107 ? -8.833 6.872 3.995 1.00 95.56 107 VAL A CA 1
ATOM 897 C C . VAL A 1 107 ? -10.036 7.579 4.616 1.00 95.56 107 VAL A C 1
ATOM 899 O O . VAL A 1 107 ? -11.053 6.934 4.852 1.00 95.56 107 VAL A O 1
ATOM 902 N N . ALA A 1 108 ? -9.976 8.904 4.806 1.00 92.38 108 ALA A N 1
ATOM 903 C CA . ALA A 1 108 ? -11.099 9.698 5.312 1.00 92.38 108 ALA A CA 1
ATOM 904 C C . ALA A 1 108 ? -12.345 9.644 4.407 1.00 92.38 108 ALA A C 1
ATOM 906 O O . ALA A 1 108 ? -13.455 9.910 4.859 1.00 92.38 108 ALA A O 1
ATOM 907 N N . THR A 1 109 ? -12.171 9.289 3.132 1.00 93.31 109 THR A N 1
ATOM 908 C CA . THR A 1 109 ? -13.261 9.185 2.149 1.00 93.31 109 THR A CA 1
ATOM 909 C C . THR A 1 109 ? -13.779 7.756 1.968 1.00 93.31 109 THR A C 1
ATOM 911 O O . THR A 1 109 ? -14.637 7.515 1.119 1.00 93.31 109 THR A O 1
ATOM 914 N N . LYS A 1 110 ? -13.254 6.791 2.735 1.00 95.12 110 LYS A N 1
ATOM 915 C CA . LYS A 1 110 ? -13.467 5.356 2.518 1.00 95.12 110 LYS A CA 1
ATOM 916 C C . LYS A 1 110 ? -14.178 4.707 3.701 1.00 95.12 110 LYS A C 1
ATOM 918 O O . LYS A 1 110 ? -13.963 5.060 4.855 1.00 95.12 110 LYS A O 1
ATOM 923 N N . SER A 1 111 ? -14.998 3.699 3.415 1.00 96.25 111 SER A N 1
ATOM 924 C CA . SER A 1 111 ? -15.686 2.887 4.428 1.00 96.25 111 SER A CA 1
ATOM 925 C C . SER A 1 111 ? -14.871 1.640 4.787 1.00 96.25 111 SER A C 1
ATOM 927 O O . SER A 1 111 ? -15.284 0.517 4.507 1.00 96.25 111 SER A O 1
ATOM 929 N N . LEU A 1 112 ? -13.686 1.844 5.365 1.00 98.25 112 LEU A N 1
ATOM 930 C CA . LEU A 1 112 ? -12.764 0.767 5.733 1.00 98.25 112 LEU A CA 1
ATOM 931 C C . LEU A 1 112 ? -13.156 0.112 7.064 1.00 98.25 112 LEU A C 1
ATOM 933 O O . LEU A 1 112 ? -13.582 0.786 8.002 1.00 98.25 112 LEU A O 1
ATOM 937 N N . LYS A 1 113 ? -12.965 -1.206 7.158 1.00 98.44 113 LYS A N 1
ATOM 938 C CA . LYS A 1 113 ? -13.162 -1.993 8.384 1.00 98.44 113 LYS A CA 1
ATOM 939 C C . LYS A 1 113 ? -11.871 -2.588 8.912 1.00 98.44 113 LYS A C 1
ATOM 941 O O . LYS A 1 113 ? -11.694 -2.650 10.126 1.00 98.44 113 LYS A O 1
ATOM 946 N N . THR A 1 114 ? -10.974 -3.003 8.025 1.00 98.50 114 THR A N 1
ATOM 947 C CA . THR A 1 114 ? -9.778 -3.762 8.397 1.00 98.50 114 THR A CA 1
ATOM 948 C C . THR A 1 114 ? -8.527 -3.114 7.829 1.00 98.50 114 THR A C 1
ATOM 950 O O . THR A 1 114 ? -8.523 -2.638 6.696 1.00 98.50 114 THR A O 1
ATOM 953 N N . VAL A 1 115 ? -7.453 -3.125 8.614 1.00 97.81 115 VAL A N 1
ATOM 954 C CA . VAL A 1 115 ? -6.108 -2.749 8.180 1.00 97.81 115 VAL A CA 1
ATOM 955 C C . VAL A 1 115 ? -5.196 -3.955 8.313 1.00 97.81 115 VAL A C 1
ATOM 957 O O . VAL A 1 115 ? -5.095 -4.549 9.386 1.00 97.81 115 VAL A O 1
ATOM 960 N N . CYS A 1 116 ? -4.524 -4.294 7.222 1.00 97.50 116 CYS A N 1
ATOM 961 C CA . CYS A 1 116 ? -3.514 -5.335 7.140 1.00 97.50 116 CYS A CA 1
ATOM 962 C C . CYS A 1 116 ? -2.141 -4.671 7.010 1.00 97.50 116 CYS A C 1
ATOM 964 O O . CYS A 1 116 ? -1.811 -4.089 5.970 1.00 97.50 116 CYS A O 1
ATOM 966 N N . GLY A 1 117 ? -1.352 -4.749 8.077 1.00 94.38 117 GLY A N 1
ATOM 967 C CA . GLY A 1 117 ? 0.063 -4.399 8.062 1.00 94.38 117 GLY A CA 1
ATOM 968 C C . GLY A 1 117 ? 0.941 -5.633 7.884 1.00 94.38 117 GLY A C 1
ATOM 969 O O . GLY A 1 117 ? 0.462 -6.764 7.838 1.00 94.38 117 GLY A O 1
ATOM 970 N N . TYR A 1 118 ? 2.251 -5.417 7.826 1.00 90.31 118 TYR A N 1
ATOM 971 C CA . TYR A 1 118 ? 3.241 -6.479 7.654 1.00 90.31 118 TYR A CA 1
ATOM 972 C C . TYR A 1 118 ? 3.140 -7.563 8.740 1.00 90.31 118 TYR A C 1
ATOM 974 O O . TYR A 1 118 ? 3.239 -8.749 8.437 1.00 90.31 118 TYR A O 1
ATOM 982 N N . ASN A 1 119 ? 2.922 -7.165 9.998 1.00 93.31 119 ASN A N 1
ATOM 983 C CA . ASN A 1 119 ? 2.905 -8.074 11.145 1.00 93.31 119 ASN A CA 1
ATOM 984 C C . ASN A 1 119 ? 1.650 -7.956 12.025 1.00 93.31 119 ASN A C 1
ATOM 986 O O . ASN A 1 119 ? 1.682 -8.359 13.188 1.00 93.31 119 ASN A O 1
ATOM 990 N N . TYR A 1 120 ? 0.560 -7.389 11.503 1.00 94.62 120 TYR A N 1
ATOM 991 C CA . TYR A 1 120 ? -0.686 -7.236 12.252 1.00 94.62 120 TYR A CA 1
ATOM 992 C C . TYR A 1 120 ? -1.913 -7.132 11.345 1.00 94.62 120 TYR A C 1
ATOM 994 O O . TYR A 1 120 ? -1.833 -6.720 10.188 1.00 94.62 120 TYR A O 1
ATOM 1002 N N . ILE A 1 121 ? -3.063 -7.453 11.933 1.00 96.75 121 ILE A N 1
ATOM 1003 C CA . ILE A 1 121 ? -4.390 -7.137 11.408 1.00 96.75 121 ILE A CA 1
ATOM 1004 C C . ILE A 1 121 ? -5.116 -6.364 12.508 1.00 96.75 121 ILE A C 1
ATOM 1006 O O . ILE A 1 121 ? -5.101 -6.789 13.663 1.00 96.75 121 I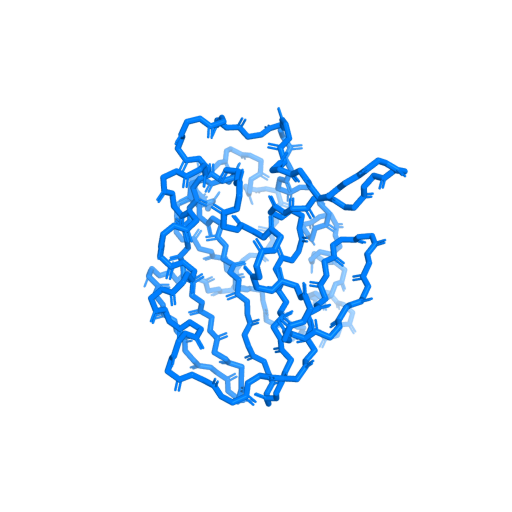LE A O 1
ATOM 1010 N N . ALA A 1 122 ? -5.720 -5.229 12.167 1.00 96.25 122 ALA A N 1
ATOM 1011 C CA . ALA A 1 122 ? -6.420 -4.365 13.115 1.00 96.25 122 ALA A CA 1
ATOM 1012 C C . ALA A 1 122 ? -7.764 -3.884 12.554 1.00 96.25 122 ALA A C 1
ATOM 1014 O O . ALA A 1 122 ? -7.950 -3.799 11.337 1.00 96.25 122 ALA A O 1
ATOM 1015 N N . ASN A 1 123 ? -8.693 -3.527 13.443 1.00 97.38 123 ASN A N 1
ATOM 1016 C CA . ASN A 1 123 ? -9.879 -2.774 13.045 1.00 97.38 123 ASN A CA 1
ATOM 1017 C C . ASN A 1 123 ? -9.467 -1.356 12.644 1.00 97.38 123 ASN A C 1
ATOM 1019 O O . ASN A 1 123 ? -8.680 -0.712 13.335 1.00 97.38 123 ASN A O 1
ATOM 1023 N N . PHE A 1 124 ? -10.038 -0.846 11.556 1.00 96.88 124 PHE A N 1
ATOM 1024 C CA . PHE A 1 124 ? -9.700 0.473 11.021 1.00 96.88 124 PHE A CA 1
ATOM 1025 C C . PHE A 1 124 ? -9.976 1.610 12.018 1.00 96.88 124 PHE A C 1
ATOM 1027 O O . PHE A 1 124 ? -9.162 2.522 12.144 1.00 96.88 124 PHE A O 1
ATOM 1034 N N . ILE A 1 125 ? -11.084 1.526 12.763 1.00 95.12 125 ILE A N 1
ATOM 1035 C CA . ILE A 1 125 ? -11.474 2.540 13.759 1.00 95.12 125 ILE A CA 1
ATOM 1036 C C . ILE A 1 125 ? -10.456 2.629 14.903 1.00 95.12 125 ILE A C 1
ATOM 1038 O O . ILE A 1 125 ? -10.148 3.731 15.348 1.00 95.12 125 ILE A O 1
ATOM 1042 N N . ASP A 1 126 ? -9.907 1.494 15.338 1.00 93.56 126 ASP A N 1
ATOM 1043 C CA . ASP A 1 126 ? -8.905 1.445 16.410 1.00 93.56 126 ASP A CA 1
ATOM 1044 C C . ASP A 1 126 ? -7.510 1.829 15.891 1.00 93.56 126 ASP A C 1
ATOM 1046 O O . ASP A 1 126 ? -6.686 2.378 16.616 1.00 93.56 126 ASP A O 1
ATOM 1050 N N . TRP A 1 127 ? -7.243 1.551 14.613 1.00 94.62 127 TRP A N 1
ATOM 1051 C CA . TRP A 1 127 ? -5.955 1.797 13.975 1.00 94.62 127 TRP A CA 1
ATOM 1052 C C . TRP A 1 127 ? -5.717 3.273 13.627 1.00 94.62 127 TRP A C 1
ATOM 1054 O O . TRP A 1 127 ? -4.608 3.780 13.797 1.00 94.62 127 TRP A O 1
ATOM 1064 N N . LEU A 1 128 ? -6.743 3.983 13.151 1.00 93.25 128 LEU A N 1
ATOM 1065 C CA . LEU A 1 128 ? -6.592 5.349 12.642 1.00 93.25 128 LEU A CA 1
ATOM 1066 C C . LEU A 1 128 ? -6.046 6.354 13.688 1.00 93.25 128 LEU A C 1
ATOM 1068 O O . LEU A 1 128 ? -5.175 7.148 13.328 1.00 93.25 128 LEU A O 1
ATOM 1072 N N . PRO A 1 129 ? -6.476 6.338 14.968 1.00 90.00 129 PRO A N 1
ATOM 1073 C CA . PRO A 1 129 ? -5.927 7.232 15.993 1.00 90.00 129 PRO A CA 1
ATOM 1074 C C . PRO A 1 129 ? -4.455 6.954 16.342 1.00 90.00 129 PRO A C 1
ATOM 1076 O O . PRO A 1 129 ? -3.695 7.886 16.615 1.00 90.00 129 PRO A O 1
ATOM 1079 N N . GLU A 1 130 ? -4.033 5.687 16.310 1.00 87.19 130 GLU A N 1
ATOM 1080 C CA . GLU A 1 130 ? -2.656 5.262 16.619 1.00 87.19 130 GLU A CA 1
ATOM 1081 C C . GLU A 1 130 ? -1.652 5.772 15.584 1.00 87.19 130 GLU A C 1
ATOM 1083 O O . GLU A 1 130 ? -0.511 6.103 15.908 1.00 87.19 130 GLU A O 1
ATOM 1088 N N . MET A 1 131 ? -2.090 5.908 14.334 1.00 82.88 131 MET A N 1
ATOM 1089 C CA . MET A 1 131 ? -1.278 6.515 13.291 1.00 82.88 131 MET A CA 1
ATOM 1090 C C . MET A 1 131 ? -1.098 8.033 13.519 1.00 82.88 131 MET A C 1
ATOM 1092 O O . MET A 1 131 ? -0.152 8.613 12.989 1.00 82.88 131 MET A O 1
ATOM 1096 N N . HIS A 1 132 ? -2.020 8.719 14.222 1.00 69.38 132 HIS A N 1
ATOM 1097 C CA . HIS A 1 132 ? -2.097 10.201 14.262 1.00 69.38 132 HIS A CA 1
ATOM 1098 C C . HIS A 1 132 ? -1.250 10.791 15.384 1.00 69.38 132 HIS A C 1
ATOM 1100 O O . HIS A 1 132 ? -0.851 11.954 15.356 1.00 69.38 132 HIS A O 1
ATOM 1106 N N . THR A 1 133 ? -0.976 9.993 16.405 1.00 58.78 133 THR A N 1
ATOM 1107 C CA . THR A 1 133 ? -0.189 10.406 17.565 1.00 58.78 133 THR A CA 1
ATOM 1108 C C . THR A 1 133 ? 1.322 10.381 17.309 1.00 58.78 133 THR A C 1
ATOM 1110 O O . THR A 1 133 ? 2.086 10.614 18.248 1.00 58.78 133 THR A O 1
ATOM 1113 N N . ARG A 1 134 ? 1.777 10.105 16.074 1.00 57.12 134 ARG A N 1
ATOM 1114 C CA . ARG A 1 134 ? 3.190 9.860 15.739 1.00 57.12 134 ARG A CA 1
ATOM 1115 C C . ARG A 1 134 ? 3.650 10.532 14.456 1.00 57.12 134 ARG A C 1
ATOM 1117 O O . ARG A 1 134 ? 2.858 10.612 13.500 1.00 57.12 134 ARG A O 1
#

Foldseek 3Di:
DPPPPCQVCQQVCCVPVVDAAEFEPQVCPDPCVVVGDHNYYDYAWDDDPQKTKGQQDQQHNRDIWIDHAQETENEQQWDQDPVAIDGRPNTDRVSSLVSLVVVCVVVVVGNHQWYDYNPDIDGPVVVVVRSVVD